Protein AF-A0A0C2DNE8-F1 (afdb_monomer_lite)

Sequence (108 aa):
MKIHGKLWCEFEIKGSRSEGYAYVTPHNSLLGLEWIQKNEDMSYYIRMMVAEVEADQNDDVAMELKKTYPEVFEEGLGLCTKEKADLQLVGDVRPVFKACRPVPHAAV

Organism: NCBI:txid51022

Foldseek 3Di:
DDFPDWDWDWDADPNDIDIDIDTDDPDDDDPDPVVLCVDPVSVVVVCVVDVPPPPDVPVVVVVVCCVVCVVVVDPDDDDDPPDDDDDDDDPPDDDDDDDDDDDPDDDD

Secondary structure (DSSP, 8-state):
----EEEEEEEEETTEEEEEEEEE-SS--SS-HHHHHTSHHHHHHHHHHTT-------HHHHHHHHHH-GGGGSSS-----S-----PPPTT------PPPPPPPP--

Structure (mmCIF, N/CA/C/O backbone):
data_AF-A0A0C2DNE8-F1
#
_entry.id   AF-A0A0C2DNE8-F1
#
loop_
_atom_site.group_PDB
_atom_site.id
_atom_site.type_symbol
_atom_site.label_atom_id
_atom_site.label_alt_id
_atom_site.label_comp_id
_atom_site.label_asym_id
_atom_site.label_entity_id
_atom_site.label_seq_id
_atom_site.pdbx_PDB_ins_code
_atom_site.Cartn_x
_atom_site.Cartn_y
_atom_site.Cartn_z
_atom_site.occupancy
_atom_site.B_iso_or_equiv
_atom_site.auth_seq_id
_atom_site.auth_comp_id
_atom_site.auth_asym_id
_atom_site.auth_atom_id
_atom_site.pdbx_PDB_model_num
ATOM 1 N N . MET A 1 1 ? -15.784 2.127 -6.952 1.00 66.38 1 MET A N 1
ATOM 2 C CA . MET A 1 1 ? -16.784 1.391 -7.761 1.00 66.38 1 MET A CA 1
ATOM 3 C C . MET A 1 1 ? -17.740 2.402 -8.395 1.00 66.38 1 MET A C 1
ATOM 5 O O . MET A 1 1 ? -18.078 3.361 -7.716 1.00 66.38 1 MET A O 1
ATOM 9 N N . LYS A 1 2 ? -18.126 2.271 -9.675 1.00 79.31 2 LYS A N 1
ATOM 10 C CA . LYS A 1 2 ? -19.025 3.241 -10.337 1.00 79.31 2 LYS A CA 1
ATOM 11 C C . LYS A 1 2 ? -20.491 2.896 -10.041 1.00 79.31 2 LYS A C 1
ATOM 13 O O . LYS A 1 2 ? -20.914 1.786 -10.345 1.00 79.31 2 LYS A O 1
ATOM 18 N N . ILE A 1 3 ? -21.241 3.837 -9.469 1.00 84.75 3 ILE A N 1
ATOM 19 C CA . ILE A 1 3 ? -22.676 3.702 -9.167 1.00 84.75 3 ILE A CA 1
ATOM 20 C C . ILE A 1 3 ? -23.478 4.349 -10.305 1.00 84.75 3 ILE A C 1
ATOM 22 O O . ILE A 1 3 ? -23.223 5.496 -10.665 1.00 84.75 3 ILE A O 1
ATOM 26 N N . HIS A 1 4 ? -24.428 3.615 -10.880 1.00 89.19 4 HIS A N 1
ATOM 27 C CA . HIS A 1 4 ? -25.329 4.080 -11.942 1.00 89.19 4 HIS A CA 1
ATOM 28 C C . HIS A 1 4 ? -26.644 4.660 -11.411 1.00 89.19 4 HIS A C 1
ATOM 30 O O . HIS A 1 4 ? -27.299 5.424 -12.113 1.00 89.19 4 HIS A O 1
ATOM 36 N N . GLY A 1 5 ? -27.026 4.319 -10.182 1.00 89.44 5 GLY A N 1
ATOM 37 C CA . GLY A 1 5 ? -28.237 4.818 -9.540 1.00 89.44 5 GLY A CA 1
ATOM 38 C C . GLY A 1 5 ? -28.423 4.234 -8.145 1.00 89.44 5 GLY A C 1
ATOM 39 O O . GLY A 1 5 ? -27.670 3.351 -7.730 1.00 89.44 5 GLY A O 1
ATOM 40 N N . LYS A 1 6 ? -29.431 4.733 -7.427 1.00 89.88 6 LYS A N 1
ATOM 41 C CA . LYS A 1 6 ? -29.867 4.188 -6.139 1.00 89.88 6 LYS A CA 1
ATOM 42 C C . LYS A 1 6 ? -31.387 4.242 -6.017 1.00 89.88 6 LYS A C 1
ATOM 44 O O . LYS A 1 6 ? -31.997 5.174 -6.539 1.00 89.88 6 LYS A O 1
ATOM 49 N N . LEU A 1 7 ? -31.973 3.288 -5.304 1.00 89.56 7 LEU A N 1
ATOM 50 C CA . LEU A 1 7 ? -33.401 3.268 -4.971 1.00 89.56 7 LEU A CA 1
ATOM 51 C C . LEU A 1 7 ? -33.578 3.006 -3.474 1.00 89.56 7 LEU A C 1
ATOM 53 O O . LEU A 1 7 ? -32.806 2.242 -2.905 1.00 89.56 7 LEU A O 1
ATOM 57 N N . TRP A 1 8 ? -34.552 3.651 -2.835 1.00 91.44 8 TRP A N 1
ATOM 58 C CA . TRP A 1 8 ? -34.919 3.334 -1.452 1.00 91.44 8 TRP A CA 1
ATOM 59 C C . TRP A 1 8 ? -35.879 2.148 -1.449 1.00 91.44 8 TRP A C 1
ATOM 61 O O . TRP A 1 8 ? -36.857 2.160 -2.198 1.00 91.44 8 TRP A O 1
ATOM 71 N N . CYS A 1 9 ? -35.599 1.131 -0.642 1.00 90.06 9 CYS A N 1
ATOM 72 C CA . CYS A 1 9 ? -36.454 -0.043 -0.523 1.00 90.06 9 CYS A CA 1
ATOM 73 C C . CYS A 1 9 ? -36.465 -0.610 0.892 1.00 90.06 9 CYS A C 1
ATOM 75 O O . CYS A 1 9 ? -35.484 -0.521 1.634 1.00 90.06 9 CYS A O 1
ATOM 77 N N . GLU A 1 10 ? -37.571 -1.276 1.199 1.00 92.38 10 GLU A N 1
ATOM 78 C CA . GLU A 1 10 ? -37.659 -2.241 2.284 1.00 92.38 10 GLU A CA 1
ATOM 79 C C . GLU A 1 10 ? -37.066 -3.576 1.820 1.00 92.38 10 GLU A C 1
ATOM 81 O O . GLU A 1 10 ? -37.260 -4.000 0.677 1.00 92.38 10 GLU A O 1
ATOM 86 N N . PHE A 1 11 ? -36.339 -4.245 2.706 1.00 87.00 11 PHE A N 1
ATOM 87 C CA . PHE A 1 11 ? -35.753 -5.555 2.465 1.00 87.00 11 PHE A CA 1
ATOM 88 C C . PHE A 1 11 ? -35.871 -6.437 3.710 1.00 87.00 11 PHE A C 1
ATOM 90 O O . PHE A 1 11 ? -35.978 -5.951 4.835 1.00 87.00 11 PHE A O 1
ATOM 97 N N . GLU A 1 12 ? -35.834 -7.752 3.505 1.00 87.88 12 GLU A N 1
ATOM 98 C CA . GLU A 1 12 ? -35.893 -8.748 4.573 1.00 87.88 12 GLU A CA 1
ATOM 99 C C . GLU A 1 12 ? -34.706 -9.708 4.453 1.00 87.88 12 GLU A C 1
ATOM 101 O O . GLU A 1 12 ? -34.481 -10.308 3.400 1.00 87.88 12 GLU A O 1
ATOM 106 N N . ILE A 1 13 ? -33.937 -9.852 5.532 1.00 84.31 13 ILE A N 1
ATOM 107 C CA . ILE A 1 13 ? -32.808 -10.785 5.627 1.00 84.31 13 ILE A CA 1
ATOM 108 C C . ILE A 1 13 ? -33.049 -11.666 6.847 1.00 84.31 13 ILE A C 1
ATOM 110 O O . ILE A 1 13 ? -33.146 -11.156 7.958 1.00 84.31 13 ILE A O 1
ATOM 114 N N . LYS A 1 14 ? -33.145 -12.988 6.644 1.00 83.81 14 LYS A N 1
ATOM 115 C CA . LYS A 1 14 ? -33.392 -13.980 7.712 1.00 83.81 14 LYS A CA 1
ATOM 116 C C . LYS A 1 14 ? -34.578 -13.625 8.638 1.00 83.81 14 LYS A C 1
ATOM 118 O O . LYS A 1 14 ? -34.526 -13.878 9.833 1.00 83.81 14 LYS A O 1
ATOM 123 N N . GLY A 1 15 ? -35.647 -13.039 8.096 1.00 85.44 15 GLY A N 1
ATOM 124 C CA . GLY A 1 15 ? -36.824 -12.633 8.874 1.00 85.44 15 GLY A CA 1
ATOM 125 C C . GLY A 1 15 ? -36.726 -11.244 9.516 1.00 85.44 15 GLY A C 1
ATOM 126 O O . GLY A 1 15 ? -37.735 -10.720 9.983 1.00 85.44 15 GLY A O 1
ATOM 127 N N . SER A 1 16 ? -35.554 -10.603 9.504 1.00 85.19 16 SER A N 1
ATOM 128 C CA . SER A 1 16 ? -35.398 -9.217 9.950 1.00 85.19 16 SER A CA 1
ATOM 129 C C . SER A 1 16 ? -35.676 -8.260 8.795 1.00 85.19 16 SER A C 1
ATOM 131 O O . SER A 1 16 ? -34.964 -8.269 7.786 1.00 85.19 16 SER A O 1
ATOM 133 N N . ARG A 1 17 ? -36.704 -7.421 8.950 1.00 90.31 17 ARG A N 1
ATOM 134 C CA . ARG A 1 17 ? -37.050 -6.363 7.995 1.00 90.31 17 ARG A CA 1
ATOM 135 C C . ARG A 1 17 ? -36.296 -5.079 8.298 1.00 90.31 17 ARG A C 1
ATOM 137 O O . ARG A 1 17 ? -36.099 -4.721 9.457 1.00 90.31 17 ARG A O 1
ATOM 144 N N . SER A 1 18 ? -35.856 -4.391 7.256 1.00 87.75 18 SER A N 1
ATOM 145 C CA . SER A 1 18 ? -35.117 -3.133 7.354 1.00 87.75 18 SER A CA 1
ATOM 146 C C . SER A 1 18 ? -35.255 -2.323 6.071 1.00 87.75 18 SER A C 1
ATOM 148 O O . SER A 1 18 ? -35.678 -2.834 5.040 1.00 87.75 18 SER A O 1
ATOM 150 N N . GLU A 1 19 ? -34.875 -1.050 6.132 1.00 90.62 19 GLU A N 1
ATOM 151 C CA . GLU A 1 19 ? -34.910 -0.139 4.988 1.00 90.62 19 GLU A CA 1
ATOM 152 C C . GLU A 1 19 ? -33.511 0.336 4.610 1.00 90.62 19 GLU A C 1
ATOM 154 O O . GLU A 1 19 ? -32.627 0.487 5.468 1.00 90.62 19 GLU A O 1
ATOM 159 N N . GLY A 1 20 ? -33.287 0.604 3.326 1.00 88.31 20 GLY A N 1
ATOM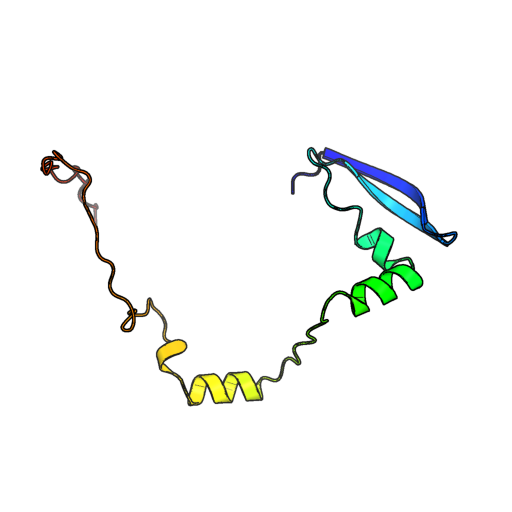 160 C CA . GLY A 1 20 ? -32.023 1.153 2.854 1.00 88.31 20 GLY A CA 1
ATOM 161 C C . GLY A 1 20 ? -31.983 1.414 1.357 1.00 88.31 20 GLY A C 1
ATOM 162 O O . GLY A 1 20 ? -32.924 1.132 0.618 1.00 88.31 20 GLY A O 1
ATOM 163 N N . TYR A 1 21 ? -30.858 1.966 0.908 1.00 88.06 21 TYR A N 1
ATOM 164 C CA . TYR A 1 21 ? -30.614 2.173 -0.512 1.00 88.06 21 TYR A CA 1
ATOM 165 C C . TYR A 1 21 ? -30.080 0.899 -1.165 1.00 88.06 21 TYR A C 1
ATOM 167 O O . TYR A 1 21 ? -29.087 0.341 -0.697 1.00 88.06 21 TYR A O 1
ATOM 175 N N . ALA A 1 22 ? -30.689 0.479 -2.273 1.00 85.12 22 ALA A N 1
ATOM 176 C CA . ALA A 1 22 ? -30.083 -0.470 -3.198 1.00 85.12 22 ALA A CA 1
ATOM 177 C C . ALA A 1 22 ? -29.355 0.311 -4.295 1.00 85.12 22 ALA A C 1
ATOM 179 O O . ALA A 1 22 ? -29.948 1.168 -4.956 1.00 85.12 22 ALA A O 1
ATOM 180 N N . TYR A 1 23 ? -28.068 0.028 -4.481 1.00 85.31 23 TYR A N 1
ATOM 181 C CA . TYR A 1 23 ? -27.224 0.698 -5.467 1.00 85.31 23 TYR A CA 1
ATOM 182 C C . TYR A 1 23 ? -27.118 -0.136 -6.743 1.00 85.31 23 TYR A C 1
ATOM 184 O O . TYR A 1 23 ? -26.883 -1.340 -6.692 1.00 85.31 23 TYR A O 1
ATOM 192 N N . VAL A 1 24 ? -27.257 0.514 -7.898 1.00 84.75 24 VAL A N 1
ATOM 193 C CA . VAL A 1 24 ? -27.101 -0.128 -9.208 1.00 84.75 24 VAL A CA 1
ATOM 194 C C . VAL A 1 24 ? -25.656 0.038 -9.659 1.00 84.75 24 VAL A C 1
ATOM 196 O O . VAL A 1 24 ? -25.193 1.162 -9.862 1.00 84.75 24 VAL A O 1
ATOM 199 N N . THR A 1 25 ? -24.936 -1.065 -9.832 1.00 84.81 25 THR A N 1
ATOM 200 C CA . THR A 1 25 ? -23.527 -1.086 -10.247 1.00 84.81 25 THR A CA 1
ATOM 201 C C . THR A 1 25 ? -23.335 -2.004 -11.463 1.00 84.81 25 THR A C 1
ATOM 203 O O . THR A 1 25 ? -24.102 -2.947 -11.632 1.00 84.81 25 THR A O 1
ATOM 206 N N . PRO A 1 26 ? -22.331 -1.765 -12.332 1.00 83.06 26 PRO A N 1
ATOM 207 C CA . PRO A 1 26 ? -22.156 -2.548 -13.564 1.00 83.06 26 PRO A CA 1
ATOM 208 C C . PRO A 1 26 ? -21.655 -3.981 -13.324 1.00 83.06 26 PRO A C 1
ATOM 210 O O . PRO A 1 26 ? -21.772 -4.836 -14.196 1.00 83.06 26 PRO A O 1
ATOM 213 N N . HIS A 1 27 ? -21.112 -4.253 -12.139 1.00 79.12 27 HIS A N 1
ATOM 214 C CA . HIS A 1 27 ? -20.774 -5.592 -11.668 1.00 79.12 27 HIS A CA 1
ATOM 215 C C . HIS A 1 27 ? -21.505 -5.843 -10.353 1.00 79.12 27 HIS A C 1
ATOM 217 O O . HIS A 1 27 ? -21.706 -4.894 -9.591 1.00 79.12 27 HIS A O 1
ATOM 223 N N . ASN A 1 28 ? -21.854 -7.101 -10.073 1.00 64.94 28 ASN A N 1
ATOM 224 C CA . ASN A 1 28 ? -22.361 -7.507 -8.764 1.00 64.94 28 ASN A CA 1
ATOM 225 C C . ASN A 1 28 ? -21.265 -7.248 -7.718 1.00 64.94 28 ASN A C 1
ATOM 227 O O . ASN A 1 28 ? -20.381 -8.087 -7.542 1.00 64.94 28 ASN A O 1
ATOM 231 N N . SER A 1 29 ? -21.279 -6.097 -7.032 1.00 58.69 29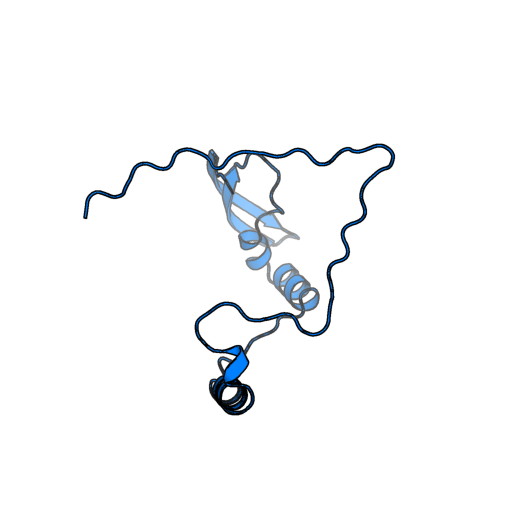 SER A N 1
ATOM 232 C CA . SER A 1 29 ? -20.560 -6.029 -5.762 1.00 58.69 29 SER A CA 1
ATOM 233 C C . SER A 1 29 ? -21.301 -6.893 -4.778 1.00 58.69 29 SER A C 1
ATOM 235 O O . SER A 1 29 ? -22.528 -6.836 -4.699 1.00 58.69 29 SER A O 1
ATOM 237 N N . LEU A 1 30 ? -20.514 -7.660 -4.034 1.00 57.34 30 LEU A N 1
ATOM 238 C CA . LEU A 1 30 ? -20.888 -8.314 -2.792 1.00 57.34 30 LEU A CA 1
ATOM 239 C C . LEU A 1 30 ? -21.981 -7.500 -2.089 1.00 57.34 30 LEU A C 1
ATOM 241 O O . LEU A 1 30 ? -21.797 -6.321 -1.786 1.00 57.34 30 LEU A O 1
ATOM 245 N N . LEU A 1 31 ? -23.145 -8.135 -1.978 1.00 58.16 31 LEU A N 1
ATOM 246 C CA . LEU A 1 31 ? -24.395 -7.576 -1.481 1.00 58.16 31 LEU A CA 1
ATOM 247 C C . LEU A 1 31 ? -24.166 -6.716 -0.237 1.00 58.16 31 LEU A C 1
ATOM 249 O O . LEU A 1 31 ? -23.370 -7.067 0.631 1.00 58.16 31 LEU A O 1
ATOM 253 N N . GLY A 1 32 ? -24.877 -5.586 -0.204 1.00 66.19 32 GLY A N 1
ATOM 254 C CA . GLY A 1 32 ? -24.674 -4.451 0.688 1.00 66.19 32 GLY A CA 1
ATOM 255 C C . GLY A 1 32 ? -24.278 -4.831 2.106 1.00 66.19 32 GLY A C 1
ATOM 256 O O . GLY A 1 32 ? -25.131 -5.163 2.924 1.00 66.19 32 GLY A O 1
ATOM 257 N N . LEU A 1 33 ? -22.987 -4.689 2.410 1.00 70.62 33 LEU A N 1
ATOM 258 C CA . LEU A 1 33 ? -22.465 -4.776 3.774 1.00 70.62 33 LEU A CA 1
ATOM 259 C C . LEU A 1 33 ? -23.276 -3.891 4.728 1.00 70.62 33 LEU A C 1
ATOM 261 O O . LEU A 1 33 ? -23.567 -4.316 5.835 1.00 70.62 33 LEU A O 1
ATOM 265 N N . GLU A 1 34 ? -23.739 -2.726 4.263 1.00 74.50 34 GLU A N 1
ATOM 266 C CA . GLU A 1 34 ? -24.642 -1.842 5.011 1.00 74.50 34 GLU A CA 1
ATOM 267 C C . GLU A 1 34 ? -25.953 -2.527 5.433 1.00 74.50 34 GLU A C 1
ATOM 269 O O . GLU A 1 34 ? -26.478 -2.264 6.510 1.00 74.50 34 GLU A O 1
ATOM 274 N N . TRP A 1 35 ? -26.506 -3.401 4.591 1.00 82.50 35 TRP A N 1
ATOM 275 C CA . TRP A 1 35 ? -27.731 -4.144 4.890 1.00 82.50 35 TRP A CA 1
ATOM 276 C C 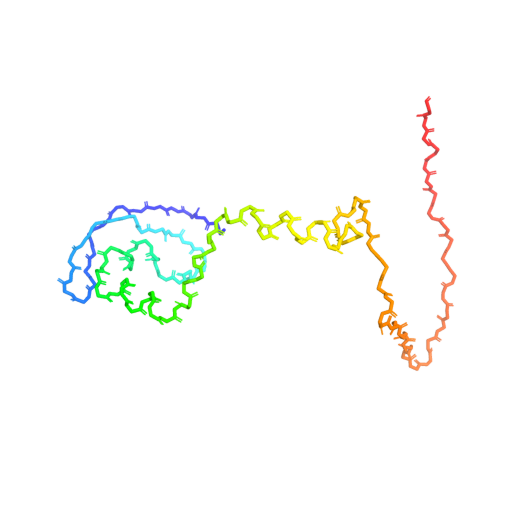. TRP A 1 35 ? -27.443 -5.328 5.807 1.00 82.50 35 TRP A C 1
ATOM 278 O O . TRP A 1 35 ? -28.234 -5.621 6.699 1.00 82.50 35 TRP A O 1
ATOM 288 N N . ILE A 1 36 ? -26.293 -5.980 5.622 1.00 80.00 36 ILE A N 1
ATOM 289 C CA . ILE A 1 36 ? -25.879 -7.100 6.467 1.00 80.00 36 ILE A CA 1
ATOM 290 C C . ILE A 1 36 ? -25.546 -6.615 7.887 1.00 80.00 36 ILE A C 1
ATOM 292 O O . ILE A 1 36 ? -25.933 -7.263 8.854 1.00 80.00 36 ILE A O 1
ATOM 296 N N . GLN A 1 37 ? -24.914 -5.446 8.024 1.00 76.62 37 GLN A N 1
ATOM 297 C CA . GLN A 1 37 ? -24.624 -4.805 9.312 1.00 76.62 37 GLN A CA 1
ATOM 298 C C . GLN A 1 37 ? -25.888 -4.425 10.097 1.00 76.62 37 GLN A C 1
ATOM 300 O O . GLN A 1 37 ? -25.831 -4.362 11.322 1.00 76.62 37 GLN A O 1
ATOM 305 N N . LYS A 1 38 ? -27.019 -4.186 9.417 1.00 79.69 38 LYS A N 1
ATOM 306 C CA . LYS A 1 38 ? -28.315 -3.883 10.053 1.00 79.69 38 LYS A CA 1
ATOM 307 C C . LYS A 1 38 ? -29.016 -5.112 10.635 1.00 79.69 38 LYS A C 1
ATOM 309 O O . LYS A 1 38 ? -29.944 -4.954 11.420 1.00 79.69 38 LYS A O 1
ATOM 314 N N . ASN A 1 39 ? -28.600 -6.319 10.258 1.00 84.69 39 ASN A N 1
ATOM 315 C CA . ASN A 1 39 ? -29.106 -7.558 10.835 1.00 84.69 39 ASN A CA 1
ATOM 316 C C . ASN A 1 39 ? -28.135 -8.032 11.929 1.00 84.69 39 ASN A C 1
ATOM 318 O O . ASN A 1 39 ? -26.981 -8.339 11.632 1.00 84.69 39 ASN A O 1
ATOM 322 N N . GLU A 1 40 ? -28.593 -8.089 13.182 1.00 82.50 40 GLU A N 1
ATOM 323 C CA . GLU A 1 40 ? -27.745 -8.426 14.338 1.00 82.50 40 GLU A CA 1
ATOM 324 C C . GLU A 1 40 ? -27.078 -9.800 14.203 1.00 82.50 40 GLU A C 1
ATOM 326 O O . GLU A 1 40 ? -25.862 -9.905 14.370 1.00 82.50 40 GLU A O 1
ATOM 331 N N . ASP A 1 41 ? -27.834 -10.828 13.808 1.00 83.69 41 ASP A N 1
ATOM 332 C CA . ASP A 1 41 ? -27.310 -12.187 13.637 1.00 83.69 41 ASP A CA 1
ATOM 333 C C . ASP A 1 41 ? -26.209 -12.227 12.575 1.00 83.69 41 ASP A C 1
ATOM 335 O O . ASP A 1 41 ? -25.142 -12.812 12.764 1.00 83.69 41 ASP A O 1
ATOM 339 N N . MET A 1 42 ? -26.453 -11.600 11.426 1.00 82.81 42 MET A N 1
ATOM 340 C CA . MET A 1 42 ? -25.488 -11.587 10.334 1.00 82.81 42 MET A CA 1
ATOM 341 C C . MET A 1 42 ? -24.259 -10.735 10.660 1.00 82.81 42 MET A C 1
ATOM 343 O O . MET A 1 42 ? -23.145 -11.132 10.318 1.00 82.81 42 MET A O 1
ATOM 347 N N . SER A 1 43 ? -24.446 -9.602 11.340 1.00 80.62 43 SER A N 1
ATOM 348 C CA . SER A 1 43 ? -23.363 -8.756 11.849 1.00 80.62 43 SER A CA 1
ATOM 349 C C . SER A 1 43 ? -22.475 -9.535 12.825 1.00 80.62 43 SER A C 1
ATOM 351 O O . SER A 1 43 ? -21.252 -9.527 12.681 1.00 80.62 43 SER A O 1
ATOM 353 N N . TYR A 1 44 ? -23.079 -10.301 13.741 1.00 82.00 44 TYR A N 1
ATOM 354 C CA . TYR A 1 44 ? -22.368 -11.191 14.660 1.00 82.00 44 TYR A CA 1
ATOM 355 C C . TYR A 1 44 ? -21.528 -12.242 13.919 1.00 82.00 44 TYR A C 1
ATOM 357 O O . TYR A 1 44 ? -20.334 -12.386 14.189 1.00 82.00 44 TYR A O 1
ATOM 365 N N . TYR A 1 45 ? -22.106 -12.940 12.936 1.00 79.44 45 TYR A N 1
ATOM 366 C CA . TYR A 1 45 ? -21.359 -13.941 12.168 1.00 79.44 45 TYR A CA 1
ATOM 367 C C . TYR A 1 45 ? -20.227 -13.331 11.332 1.00 79.44 45 TYR A C 1
ATOM 369 O O . TYR A 1 45 ? -19.163 -13.940 11.233 1.00 79.44 45 TYR A O 1
ATOM 377 N N . ILE A 1 46 ? -20.413 -12.134 10.764 1.00 78.50 46 ILE A N 1
ATOM 378 C CA . ILE A 1 46 ? -19.340 -11.431 10.045 1.00 78.50 46 ILE A CA 1
ATOM 379 C C . ILE A 1 46 ? -18.194 -11.078 10.992 1.00 78.50 46 ILE A C 1
ATOM 381 O O . ILE A 1 46 ? -17.046 -11.359 10.656 1.00 78.50 46 ILE A O 1
ATOM 385 N N . ARG A 1 47 ? -18.486 -10.521 12.173 1.00 74.69 47 ARG A N 1
ATOM 386 C CA . ARG A 1 47 ? -17.461 -10.204 13.184 1.00 74.69 47 ARG A CA 1
ATOM 387 C C . ARG A 1 47 ? -16.725 -11.439 13.698 1.00 74.69 47 ARG A C 1
ATOM 389 O O . ARG A 1 47 ? -15.578 -11.339 14.094 1.00 74.69 47 ARG A O 1
ATOM 396 N N . MET A 1 48 ? -17.363 -12.607 13.687 1.00 74.25 48 MET A N 1
ATOM 397 C CA . MET 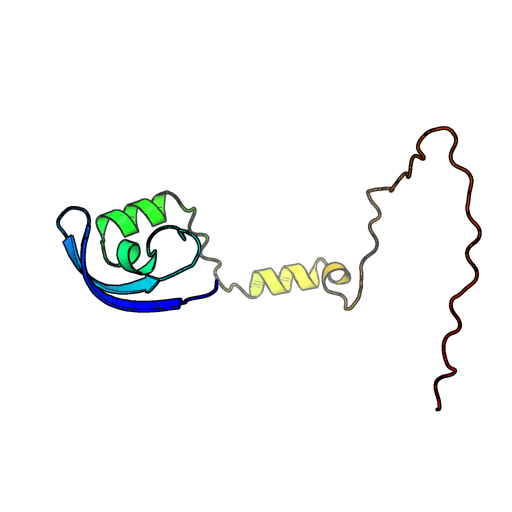A 1 48 ? -16.697 -13.871 14.016 1.00 74.25 48 MET A CA 1
ATOM 398 C C . MET A 1 48 ? -15.810 -14.399 12.877 1.00 74.25 48 MET A C 1
ATOM 400 O O . MET A 1 48 ? -14.803 -15.053 13.138 1.00 74.25 48 MET A O 1
ATOM 404 N N . MET A 1 49 ? -16.191 -14.171 11.615 1.00 71.19 49 MET A N 1
ATOM 405 C CA . MET A 1 49 ? -15.430 -14.627 10.442 1.00 71.19 49 MET A CA 1
ATOM 406 C C . MET A 1 49 ? -14.237 -13.726 10.124 1.00 71.19 49 MET A C 1
ATOM 408 O O . MET A 1 49 ? -13.207 -14.201 9.645 1.00 71.19 49 MET A O 1
ATOM 412 N N . VAL A 1 50 ? -14.387 -12.425 10.348 1.00 68.38 50 VAL A N 1
ATOM 413 C CA . VAL A 1 50 ? -13.308 -11.456 10.212 1.00 68.38 50 VAL A CA 1
ATOM 414 C C . VAL A 1 50 ? -12.613 -11.410 11.562 1.00 68.38 50 VAL A C 1
ATOM 416 O O . VAL A 1 50 ? -13.254 -11.099 12.553 1.00 68.38 50 VAL A O 1
ATOM 419 N N . ALA A 1 51 ? -11.316 -11.710 11.627 1.00 60.34 51 ALA A N 1
ATOM 420 C CA . ALA A 1 51 ? -10.533 -11.343 12.801 1.00 60.34 51 ALA A CA 1
ATOM 421 C C . ALA A 1 51 ? -10.548 -9.810 12.883 1.00 60.34 51 ALA A C 1
ATOM 423 O O . ALA A 1 51 ? -9.754 -9.152 12.211 1.00 60.34 51 ALA A O 1
ATOM 424 N N . GLU A 1 52 ? -11.531 -9.247 13.588 1.00 60.31 52 GLU A N 1
ATOM 425 C CA . GLU A 1 52 ? -11.657 -7.812 13.817 1.00 60.31 52 GLU A CA 1
ATOM 426 C C . GLU A 1 52 ? -10.412 -7.391 14.602 1.00 60.31 52 GLU A C 1
ATOM 428 O O . GLU A 1 52 ? -10.296 -7.615 15.803 1.00 60.31 52 GLU A O 1
ATOM 433 N N . VAL A 1 53 ? -9.411 -6.882 13.880 1.00 59.56 53 VAL A N 1
ATOM 434 C CA . VAL A 1 53 ? -8.223 -6.285 14.482 1.00 59.56 53 VAL A CA 1
ATOM 435 C C . VAL A 1 53 ? -8.614 -4.862 14.840 1.00 59.56 53 VAL A C 1
ATOM 437 O O . VAL A 1 53 ? -8.492 -3.946 14.026 1.00 59.56 53 VAL A O 1
ATOM 440 N N . GLU A 1 54 ? -9.119 -4.686 16.056 1.00 62.56 54 GLU A N 1
ATOM 441 C CA . GLU A 1 54 ? -9.161 -3.371 16.679 1.00 62.56 54 GLU A CA 1
ATOM 442 C C . GLU A 1 54 ? -7.711 -2.971 16.962 1.00 62.56 54 GLU A C 1
ATOM 444 O O . GLU A 1 54 ? -7.079 -3.423 17.915 1.00 62.56 54 GLU A O 1
ATOM 449 N N . ALA A 1 55 ? -7.129 -2.186 16.056 1.00 60.22 55 ALA A N 1
ATOM 450 C CA . ALA A 1 55 ? -5.877 -1.518 16.346 1.00 60.22 55 ALA A CA 1
ATOM 451 C C . ALA A 1 55 ? -6.195 -0.411 17.351 1.00 60.22 55 ALA A C 1
ATOM 453 O O . ALA A 1 55 ? -6.703 0.645 16.966 1.00 60.22 55 ALA A O 1
ATOM 454 N N . ASP A 1 56 ? -5.901 -0.650 18.630 1.00 61.22 56 ASP A N 1
ATOM 455 C CA . ASP A 1 56 ? -5.732 0.454 19.567 1.00 61.22 56 ASP A CA 1
ATOM 456 C C . ASP A 1 56 ? -4.765 1.441 18.907 1.00 61.22 56 ASP A C 1
ATOM 458 O O . ASP A 1 56 ? -3.694 1.051 18.427 1.00 61.22 56 ASP A O 1
ATOM 462 N N . GLN A 1 57 ? -5.144 2.719 18.856 1.00 62.25 57 GLN A N 1
ATOM 463 C CA . GLN A 1 57 ? -4.247 3.811 18.469 1.00 62.25 57 GLN A CA 1
ATOM 464 C C . GLN A 1 57 ? -3.226 4.016 19.593 1.00 62.25 57 GLN A C 1
ATOM 466 O O . GLN A 1 57 ? -3.172 5.057 20.241 1.00 62.25 57 GLN A O 1
ATOM 471 N N . ASN A 1 58 ? -2.476 2.963 19.904 1.00 64.75 58 ASN A N 1
ATOM 472 C CA . ASN A 1 58 ? -1.501 2.955 20.963 1.00 64.75 58 ASN A CA 1
ATOM 473 C C . ASN A 1 58 ? -0.236 3.601 20.409 1.00 64.75 58 ASN A C 1
ATOM 475 O O . ASN A 1 58 ? 0.666 2.929 19.895 1.00 64.75 58 ASN A O 1
ATOM 479 N N . ASP A 1 59 ? -0.226 4.932 20.462 1.00 73.50 59 ASP A N 1
ATOM 480 C CA . ASP A 1 59 ? 0.876 5.778 20.011 1.00 73.50 59 ASP A CA 1
ATOM 481 C C . ASP A 1 59 ? 2.219 5.348 20.625 1.00 73.50 59 ASP A C 1
ATOM 483 O O . ASP A 1 59 ? 3.259 5.516 19.985 1.00 73.50 59 ASP A O 1
ATOM 487 N N . ASP A 1 60 ? 2.207 4.706 21.799 1.00 83.00 60 ASP A N 1
ATOM 488 C CA . ASP A 1 60 ? 3.398 4.165 22.459 1.00 83.00 60 ASP A CA 1
ATOM 489 C C . ASP A 1 60 ? 4.118 3.120 21.597 1.00 83.00 60 ASP A C 1
ATOM 491 O O . ASP A 1 60 ? 5.344 3.148 21.474 1.00 83.00 60 ASP A O 1
ATOM 495 N N . VAL A 1 61 ? 3.374 2.228 20.934 1.00 84.00 61 VAL A N 1
ATOM 496 C CA . VAL A 1 61 ? 3.968 1.204 20.059 1.00 84.00 61 VAL A CA 1
ATOM 497 C C . VAL A 1 61 ? 4.597 1.863 18.834 1.00 84.00 61 VAL A C 1
ATOM 499 O O . VAL A 1 61 ? 5.707 1.511 18.429 1.00 84.00 61 VAL A O 1
ATOM 502 N N . ALA A 1 62 ? 3.917 2.855 18.257 1.00 83.56 62 ALA A N 1
ATOM 503 C CA . ALA A 1 62 ? 4.436 3.602 17.119 1.00 83.56 62 ALA A CA 1
ATOM 504 C C . ALA A 1 62 ? 5.690 4.416 17.490 1.00 83.56 62 ALA A C 1
ATOM 506 O O . ALA A 1 62 ? 6.632 4.480 16.695 1.00 83.56 62 ALA A O 1
ATOM 507 N N . MET A 1 63 ? 5.734 5.013 18.687 1.00 89.31 63 MET A N 1
ATOM 508 C CA . MET A 1 63 ? 6.913 5.729 19.185 1.00 89.31 63 MET A CA 1
ATOM 509 C C . MET A 1 63 ? 8.095 4.791 19.429 1.00 89.31 63 MET A C 1
ATOM 511 O O . MET A 1 63 ? 9.203 5.092 18.978 1.00 89.31 63 MET A O 1
ATOM 515 N N . GLU A 1 64 ? 7.878 3.651 20.085 1.00 93.38 64 GLU A N 1
ATOM 516 C CA . GLU A 1 64 ? 8.940 2.668 20.326 1.00 93.38 64 GLU A CA 1
ATOM 517 C C . GLU A 1 64 ? 9.494 2.099 19.011 1.00 93.38 64 GLU A C 1
ATOM 519 O O . GLU A 1 64 ? 10.712 1.982 18.859 1.00 93.38 64 GLU A O 1
ATOM 524 N N . LEU A 1 65 ? 8.645 1.843 18.009 1.00 92.25 65 LEU A N 1
ATOM 525 C CA . LEU A 1 65 ? 9.099 1.418 16.679 1.00 92.25 65 LEU A CA 1
ATOM 526 C C . LEU A 1 65 ? 9.935 2.489 15.972 1.00 92.25 65 LEU A C 1
ATOM 528 O O . LEU A 1 65 ? 10.996 2.164 15.441 1.00 92.25 65 LEU A O 1
ATOM 532 N N . LYS A 1 66 ? 9.510 3.759 15.996 1.00 92.56 66 LYS A N 1
ATOM 533 C CA . LYS A 1 66 ? 10.285 4.870 15.411 1.00 92.56 66 LYS A CA 1
ATOM 534 C C . LYS A 1 66 ? 11.636 5.061 16.094 1.00 92.56 66 LYS A C 1
ATOM 536 O O . LYS A 1 66 ? 12.621 5.367 15.432 1.00 92.56 66 LYS A O 1
ATOM 541 N N . LYS A 1 67 ? 11.688 4.871 17.413 1.00 94.75 67 LYS A N 1
ATOM 542 C CA . LYS A 1 67 ? 12.921 4.956 18.202 1.00 94.75 67 LYS A CA 1
ATOM 543 C C . LYS A 1 67 ? 13.857 3.775 17.944 1.00 94.75 67 LYS A C 1
ATOM 545 O O . LYS A 1 67 ? 15.067 3.967 17.886 1.00 94.75 67 LYS A O 1
ATOM 550 N N . THR A 1 68 ? 13.304 2.572 17.803 1.00 97.12 68 THR A N 1
ATOM 551 C CA . THR A 1 68 ? 14.084 1.339 17.618 1.00 97.12 68 THR A CA 1
ATOM 552 C C . THR A 1 68 ? 14.580 1.186 16.178 1.00 97.12 68 THR A C 1
ATOM 554 O O . THR A 1 68 ? 15.689 0.701 15.969 1.00 97.12 68 THR A O 1
ATOM 557 N N . TYR A 1 69 ? 13.792 1.628 15.192 1.00 93.31 69 TYR A N 1
ATOM 558 C CA . TYR A 1 69 ? 14.070 1.457 13.762 1.00 93.31 69 TYR A CA 1
ATOM 559 C C . TYR A 1 69 ? 13.954 2.776 12.978 1.00 93.31 69 TYR A C 1
ATOM 561 O O . TYR A 1 69 ? 13.154 2.854 12.044 1.00 93.31 69 TYR A O 1
ATOM 569 N N . PRO A 1 70 ? 14.725 3.825 13.317 1.00 93.25 70 PRO A N 1
ATOM 570 C CA . PRO A 1 70 ? 14.578 5.148 12.702 1.00 93.25 70 PRO A CA 1
ATOM 571 C C . PRO A 1 70 ? 14.753 5.118 11.176 1.00 93.25 70 PRO A C 1
ATOM 573 O O . PRO A 1 70 ? 13.981 5.751 10.465 1.00 93.25 70 PRO A O 1
ATOM 576 N N . GLU A 1 71 ? 15.680 4.294 10.682 1.00 90.75 71 GLU A N 1
ATOM 577 C CA . GLU A 1 71 ? 15.981 4.087 9.257 1.00 90.75 71 GLU A CA 1
ATOM 578 C C . GLU A 1 71 ? 14.779 3.608 8.422 1.00 90.75 71 GLU A C 1
ATOM 580 O O . GLU A 1 71 ? 14.685 3.904 7.234 1.00 90.75 71 GLU A O 1
ATOM 585 N N . VAL A 1 72 ? 13.828 2.889 9.031 1.00 90.44 72 VAL A N 1
ATOM 586 C CA . VAL A 1 72 ? 12.615 2.407 8.344 1.00 90.44 72 VAL A CA 1
ATOM 587 C C . VAL A 1 72 ? 11.624 3.549 8.096 1.00 90.44 72 VAL A C 1
ATOM 589 O O . VAL A 1 72 ? 10.800 3.465 7.186 1.00 90.44 72 VAL A O 1
ATOM 592 N N . PHE A 1 73 ? 11.700 4.614 8.897 1.00 91.75 73 PHE A N 1
ATOM 593 C CA . PHE A 1 73 ? 10.797 5.764 8.847 1.00 91.75 73 PHE A CA 1
ATOM 594 C C . PHE A 1 73 ? 11.444 7.010 8.224 1.00 91.75 73 PHE A C 1
ATOM 596 O O . PHE A 1 73 ? 10.844 8.085 8.275 1.00 91.75 73 PHE A O 1
ATOM 603 N N . GLU A 1 74 ? 12.646 6.893 7.656 1.00 92.69 74 GLU A N 1
ATOM 604 C CA . GLU A 1 74 ? 13.303 7.994 6.951 1.00 92.69 74 GLU A CA 1
ATOM 605 C C . GLU A 1 74 ? 12.556 8.373 5.665 1.00 92.69 74 GLU A C 1
ATOM 607 O O . GLU A 1 74 ? 11.961 7.537 4.979 1.00 92.69 74 GLU A O 1
ATOM 612 N N . GLU A 1 75 ? 12.593 9.661 5.317 1.00 91.88 75 GLU A N 1
ATOM 613 C CA . GLU A 1 75 ? 12.045 10.133 4.050 1.00 91.88 75 GLU A CA 1
ATOM 614 C C . GLU A 1 75 ? 12.912 9.648 2.882 1.00 91.88 75 GLU A C 1
ATOM 616 O O . GLU A 1 75 ? 14.100 9.957 2.795 1.00 91.88 75 GLU A O 1
ATOM 621 N N . GLY A 1 76 ? 12.308 8.915 1.947 1.00 91.81 76 GLY A N 1
ATOM 622 C CA . GLY A 1 76 ? 12.985 8.444 0.743 1.00 91.81 76 GLY A CA 1
ATOM 623 C C . GLY A 1 76 ? 12.646 7.001 0.395 1.00 91.81 76 GLY A C 1
ATOM 624 O O . GLY A 1 76 ? 11.727 6.398 0.944 1.00 91.81 76 GLY A O 1
ATOM 625 N N . LEU A 1 77 ? 13.380 6.454 -0.572 1.00 90.25 77 LEU A N 1
ATOM 626 C CA . LEU A 1 77 ? 13.295 5.041 -0.932 1.00 90.25 77 LEU A CA 1
ATOM 627 C C . LEU A 1 77 ? 14.406 4.269 -0.222 1.00 90.25 77 LEU A C 1
ATOM 629 O O . LEU A 1 77 ? 15.563 4.683 -0.246 1.00 90.25 77 LEU A O 1
ATOM 633 N N . GLY A 1 78 ? 14.055 3.123 0.356 1.00 89.00 78 GLY A N 1
ATOM 634 C CA . GLY A 1 78 ? 15.024 2.201 0.943 1.00 89.00 78 GLY A CA 1
ATOM 635 C C . GLY A 1 78 ? 15.778 1.371 -0.102 1.00 89.00 78 GLY A C 1
ATOM 636 O O . GLY A 1 78 ? 15.397 1.293 -1.273 1.00 89.00 78 GLY A O 1
ATOM 637 N N . LEU A 1 79 ? 16.835 0.692 0.347 1.00 88.50 79 LEU A N 1
ATOM 638 C CA . LEU A 1 79 ? 17.606 -0.260 -0.452 1.00 88.50 79 LEU A CA 1
ATOM 639 C C . LEU A 1 79 ? 17.306 -1.693 0.002 1.00 88.50 79 LEU A C 1
ATOM 641 O O . LEU A 1 79 ? 17.573 -2.058 1.146 1.00 88.50 79 LEU A O 1
ATOM 645 N N . CYS A 1 80 ? 16.796 -2.536 -0.900 1.00 88.94 80 CYS A N 1
ATOM 646 C CA . CYS A 1 80 ? 16.673 -3.966 -0.621 1.00 88.94 80 CYS A CA 1
ATOM 647 C C . CYS A 1 80 ? 18.065 -4.615 -0.607 1.00 88.94 80 CYS A C 1
ATOM 649 O O . CYS A 1 80 ? 18.749 -4.653 -1.627 1.00 88.94 80 CYS A O 1
ATOM 651 N N . THR A 1 81 ? 18.485 -5.128 0.550 1.00 89.81 81 THR A N 1
ATOM 652 C CA . THR A 1 81 ? 19.798 -5.775 0.735 1.00 89.81 81 THR A CA 1
ATOM 653 C C . THR A 1 81 ? 19.734 -7.300 0.745 1.00 89.81 81 THR A C 1
ATOM 655 O O . THR A 1 81 ? 20.764 -7.960 0.612 1.00 89.81 81 THR A O 1
ATOM 658 N N . LYS A 1 82 ? 18.537 -7.870 0.919 1.00 93.56 82 LYS A N 1
ATOM 659 C CA . LYS A 1 82 ? 18.340 -9.315 1.105 1.00 93.56 82 LYS A CA 1
ATOM 660 C C . LYS A 1 82 ? 18.214 -10.076 -0.207 1.00 93.56 82 LYS A C 1
ATOM 662 O O . LYS A 1 82 ? 18.630 -11.227 -0.282 1.00 93.56 82 LYS A O 1
ATOM 667 N N . GLU A 1 83 ? 17.652 -9.440 -1.226 1.00 92.25 83 GLU A N 1
ATOM 668 C CA . GLU A 1 83 ? 17.367 -10.075 -2.507 1.00 92.25 83 GLU A CA 1
ATOM 669 C C . GLU A 1 83 ? 18.171 -9.424 -3.628 1.00 92.25 83 GLU A C 1
ATOM 671 O O . GLU A 1 83 ? 18.447 -8.224 -3.610 1.00 92.25 83 GLU A O 1
ATOM 676 N N . LYS A 1 84 ? 18.542 -10.235 -4.620 1.00 92.94 84 LYS A N 1
ATOM 677 C CA . LYS A 1 84 ? 19.157 -9.775 -5.865 1.00 92.94 84 LYS A CA 1
ATOM 678 C C . LYS A 1 84 ? 18.252 -10.162 -7.020 1.00 92.94 84 LYS A C 1
ATOM 680 O O . LYS A 1 84 ? 17.771 -11.290 -7.081 1.00 92.94 84 LYS A O 1
ATOM 685 N N . ALA A 1 85 ? 18.025 -9.216 -7.923 1.00 92.12 85 ALA A N 1
ATOM 686 C CA . ALA A 1 85 ? 17.286 -9.472 -9.144 1.00 92.12 85 ALA A CA 1
ATOM 687 C C . ALA A 1 85 ? 18.250 -9.973 -10.223 1.00 92.12 85 ALA A C 1
ATOM 689 O O . ALA A 1 85 ? 19.147 -9.238 -10.637 1.00 92.12 85 ALA A O 1
ATOM 690 N N . ASP A 1 86 ? 18.024 -11.195 -10.696 1.00 92.50 86 ASP A N 1
ATOM 691 C CA . ASP A 1 86 ? 18.688 -11.738 -11.876 1.00 92.50 86 ASP A CA 1
ATOM 692 C C . ASP A 1 86 ? 17.727 -11.692 -13.066 1.00 92.50 86 ASP A C 1
ATOM 694 O O . ASP A 1 86 ? 16.589 -12.161 -12.998 1.00 92.50 86 ASP A O 1
ATOM 698 N N . LEU A 1 87 ? 18.184 -11.113 -14.176 1.00 92.44 87 LEU A N 1
ATOM 699 C CA . LEU A 1 87 ? 17.421 -11.036 -15.419 1.00 92.44 87 LEU A CA 1
ATOM 700 C C . LEU A 1 87 ? 17.951 -12.078 -16.398 1.00 92.44 87 LEU A C 1
ATOM 702 O O . LEU A 1 87 ? 19.085 -11.983 -16.868 1.00 92.44 87 LEU A O 1
ATOM 706 N N . GLN A 1 88 ? 17.114 -13.056 -16.732 1.00 93.31 88 GLN A N 1
ATOM 707 C CA . GLN A 1 88 ? 17.415 -14.039 -17.765 1.00 93.31 88 GLN A CA 1
ATOM 708 C C . GLN A 1 88 ? 16.784 -13.618 -19.088 1.00 93.31 88 GLN A C 1
ATOM 710 O O . GLN A 1 88 ? 15.598 -13.296 -19.166 1.00 93.31 88 GLN A O 1
ATOM 715 N N . LEU A 1 89 ? 17.598 -13.620 -20.138 1.00 92.50 89 LEU A N 1
ATOM 716 C CA . LEU A 1 89 ? 17.143 -13.364 -21.493 1.00 92.50 89 LEU A CA 1
ATOM 717 C C . LEU A 1 89 ? 16.628 -14.664 -22.110 1.00 92.50 89 LEU A C 1
ATOM 719 O O . LEU A 1 89 ? 17.207 -15.730 -21.909 1.00 92.50 89 LEU A O 1
ATOM 723 N N . VAL A 1 90 ? 15.558 -14.565 -22.896 1.00 92.25 90 VAL A N 1
ATOM 724 C CA . VAL A 1 90 ? 15.151 -15.668 -23.773 1.00 92.25 90 VAL A CA 1
ATOM 725 C C . VAL A 1 90 ? 16.225 -15.901 -24.847 1.00 92.25 90 VAL A C 1
ATOM 727 O O . VAL A 1 90 ? 16.996 -14.994 -25.164 1.00 92.25 90 VAL A O 1
ATOM 730 N N . GLY A 1 91 ? 16.304 -17.120 -25.385 1.00 94.00 91 GLY A N 1
ATOM 731 C CA . GLY A 1 91 ? 17.311 -17.485 -26.388 1.00 94.00 91 GLY A CA 1
ATOM 732 C C . GLY A 1 91 ? 17.277 -16.597 -27.639 1.00 94.00 91 GLY A C 1
ATOM 733 O O . GLY A 1 91 ? 16.235 -16.052 -27.999 1.00 94.00 91 GLY A O 1
ATOM 734 N N . ASP A 1 92 ? 18.436 -16.457 -28.290 1.00 92.81 92 ASP A N 1
ATOM 735 C CA . ASP A 1 92 ? 18.633 -15.767 -29.577 1.00 92.81 92 ASP A CA 1
ATOM 736 C C . ASP A 1 92 ? 18.276 -14.269 -29.630 1.00 92.81 92 ASP A C 1
ATOM 738 O O . ASP A 1 92 ? 18.198 -13.673 -30.711 1.00 92.81 92 ASP A O 1
ATOM 742 N N . VAL A 1 93 ? 18.124 -13.606 -28.481 1.00 93.62 93 VAL A N 1
ATOM 743 C CA . VAL A 1 93 ? 17.921 -12.151 -28.450 1.00 93.62 93 VAL A CA 1
ATOM 744 C C . VAL A 1 93 ? 19.227 -11.387 -28.638 1.00 93.62 93 VAL A C 1
ATOM 746 O O . VAL A 1 93 ? 20.291 -11.776 -28.158 1.00 93.62 93 VAL A O 1
ATOM 749 N N . ARG A 1 94 ? 19.136 -10.243 -29.321 1.00 92.12 94 ARG A N 1
ATOM 750 C CA . ARG A 1 94 ? 20.260 -9.325 -29.530 1.00 92.12 94 ARG A CA 1
ATOM 751 C C . ARG A 1 94 ? 20.018 -8.027 -28.760 1.00 92.12 94 ARG A C 1
ATOM 753 O O . ARG A 1 94 ? 18.907 -7.498 -28.835 1.00 92.12 94 ARG A O 1
ATOM 760 N N . PRO A 1 95 ? 21.025 -7.481 -28.058 1.00 91.62 95 PRO A N 1
ATOM 761 C CA . PRO A 1 95 ? 20.908 -6.170 -27.434 1.00 91.62 95 PRO A CA 1
ATOM 762 C C . PRO A 1 95 ? 20.572 -5.101 -28.476 1.00 91.62 95 PRO A C 1
ATOM 764 O O . PRO A 1 95 ? 21.182 -5.049 -29.545 1.00 91.62 95 PRO A O 1
ATOM 767 N N . VAL A 1 96 ? 19.615 -4.232 -28.157 1.00 92.75 96 VAL A N 1
ATOM 768 C CA . VAL A 1 96 ? 19.232 -3.108 -29.016 1.00 92.75 96 VAL A CA 1
ATOM 769 C C . VAL A 1 96 ? 19.749 -1.823 -28.389 1.00 92.75 96 VAL A C 1
ATOM 771 O O . VAL A 1 96 ? 19.311 -1.433 -27.308 1.00 92.75 96 VAL A O 1
ATOM 774 N N . PHE A 1 97 ? 20.662 -1.141 -29.079 1.00 93.44 97 PHE A N 1
ATOM 775 C CA . PHE A 1 97 ? 21.050 0.209 -28.691 1.00 93.44 97 PHE A CA 1
ATOM 776 C C . PHE A 1 97 ? 19.908 1.178 -29.004 1.00 93.44 97 PHE A C 1
ATOM 778 O O . PHE A 1 97 ? 19.425 1.242 -30.136 1.00 93.44 97 PHE A O 1
ATOM 785 N N . LYS A 1 98 ? 19.482 1.950 -28.004 1.00 92.25 98 LYS A N 1
ATOM 786 C CA . LYS A 1 98 ? 18.434 2.959 -28.154 1.00 92.25 98 LYS A CA 1
ATOM 787 C C . LYS A 1 98 ? 18.991 4.312 -27.737 1.00 92.25 98 LYS A C 1
ATOM 789 O O . LYS A 1 98 ? 19.305 4.511 -26.568 1.00 92.25 98 LYS A O 1
ATOM 794 N N . ALA A 1 99 ? 19.114 5.228 -28.697 1.00 90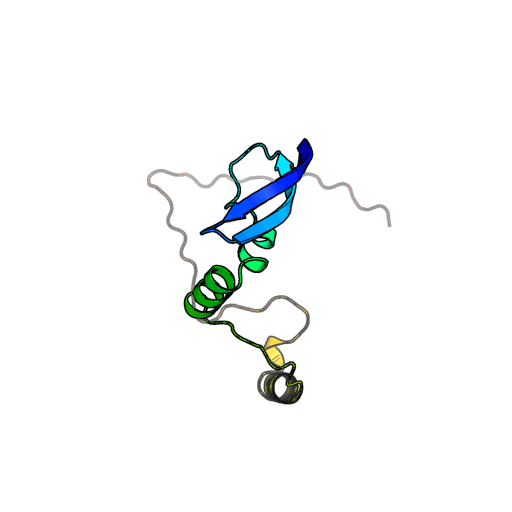.62 99 ALA A N 1
ATOM 795 C CA . ALA A 1 99 ? 19.553 6.590 -28.422 1.00 90.62 99 ALA A CA 1
ATOM 796 C C . ALA A 1 99 ? 18.602 7.281 -27.429 1.0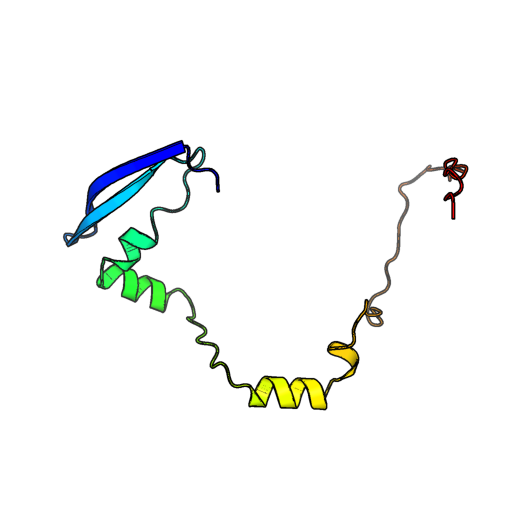0 90.62 99 ALA A C 1
ATOM 798 O O . ALA A 1 99 ? 17.390 7.028 -27.436 1.00 90.62 99 ALA A O 1
ATOM 799 N N . CYS A 1 100 ? 19.153 8.157 -26.582 1.00 88.31 100 CYS A N 1
ATOM 800 C CA . CYS A 1 100 ? 18.364 8.978 -25.670 1.00 88.31 100 CYS A CA 1
ATOM 801 C C . CYS A 1 100 ? 17.308 9.763 -26.453 1.00 88.31 100 CYS A C 1
ATOM 803 O O . CYS A 1 100 ? 17.574 10.275 -27.542 1.00 88.31 100 CYS A O 1
ATOM 805 N N . ARG A 1 101 ? 16.100 9.871 -25.896 1.00 89.81 101 ARG A N 1
ATOM 806 C CA . ARG A 1 101 ? 15.074 10.725 -26.498 1.00 89.81 101 ARG A CA 1
ATOM 807 C C . ARG A 1 101 ? 15.542 12.182 -26.407 1.00 89.81 101 ARG A C 1
ATOM 809 O O . ARG A 1 101 ? 16.080 12.549 -25.362 1.00 89.81 101 ARG A O 1
ATOM 816 N N . PRO A 1 102 ? 15.341 13.010 -27.446 1.00 88.31 102 PRO A N 1
ATOM 817 C CA . PRO A 1 102 ? 15.604 14.436 -27.335 1.00 88.31 102 PRO A CA 1
ATOM 818 C C . PRO A 1 102 ? 14.672 15.011 -26.267 1.00 88.31 102 PRO A C 1
ATOM 820 O O . PRO A 1 102 ? 13.449 14.946 -26.400 1.00 88.31 102 PRO A O 1
ATOM 823 N N . VAL A 1 103 ? 15.253 15.521 -25.186 1.00 85.88 103 VAL A N 1
ATOM 824 C CA . VAL A 1 103 ? 14.520 16.228 -24.135 1.00 85.88 103 VAL A CA 1
ATOM 825 C C . VAL A 1 103 ? 14.736 17.722 -24.372 1.00 85.88 103 VAL A C 1
ATOM 827 O O . VAL A 1 103 ? 15.892 18.132 -24.508 1.00 85.88 103 VAL A O 1
ATOM 830 N N . PRO A 1 104 ? 13.672 18.542 -24.466 1.00 82.25 104 PRO A N 1
ATOM 831 C CA . PRO A 1 104 ? 13.819 19.990 -24.527 1.00 82.25 104 PRO A CA 1
ATOM 832 C C . PRO A 1 104 ? 14.623 20.480 -23.322 1.00 82.25 104 PRO A C 1
ATOM 834 O O . PRO A 1 104 ? 14.367 20.055 -22.195 1.00 82.25 104 PRO A O 1
ATOM 837 N N . HIS A 1 105 ? 15.592 21.366 -23.551 1.00 78.81 105 HIS A N 1
ATOM 838 C CA . HIS A 1 105 ? 16.292 22.027 -22.457 1.00 78.81 105 HIS A CA 1
ATOM 839 C C . HIS A 1 105 ? 15.257 22.808 -21.643 1.00 78.81 105 HIS A C 1
ATOM 841 O O . HIS A 1 105 ? 14.514 23.610 -22.212 1.00 78.81 105 HIS A O 1
ATOM 847 N N . ALA A 1 106 ? 15.174 22.558 -20.335 1.00 73.56 106 ALA A N 1
ATOM 848 C CA . ALA A 1 106 ? 14.326 23.362 -19.467 1.00 73.56 106 ALA A CA 1
ATOM 849 C C . ALA A 1 106 ? 14.773 24.826 -19.598 1.00 73.56 106 ALA A C 1
ATOM 851 O O . ALA A 1 106 ? 15.959 25.127 -19.447 1.00 73.56 106 ALA A O 1
ATOM 852 N N . ALA A 1 107 ? 13.854 25.722 -19.955 1.00 58.62 107 ALA A N 1
ATOM 853 C CA . ALA A 1 107 ? 14.092 27.146 -19.785 1.00 58.62 107 ALA A CA 1
ATOM 854 C C . ALA A 1 107 ? 14.152 27.390 -18.272 1.00 58.62 107 ALA A C 1
ATOM 856 O O . ALA A 1 107 ? 13.177 27.106 -17.576 1.00 58.62 107 ALA A O 1
ATOM 857 N N . VAL A 1 108 ? 15.329 27.786 -17.784 1.00 48.91 108 VAL A N 1
ATOM 858 C CA . VAL A 1 108 ? 15.532 28.262 -16.409 1.00 48.91 108 VAL A CA 1
ATOM 859 C C . VAL A 1 108 ? 14.894 29.636 -16.272 1.00 48.91 108 VAL A C 1
ATOM 861 O O . VAL A 1 108 ? 15.053 30.433 -17.226 1.00 48.91 108 VAL A O 1
#

Radius of gyration: 27.12 Å; chains: 1; bounding box: 59×46×52 Å

pLDDT: mean 82.91, std 11.08, range [48.91, 97.12]